Protein AF-A0A916R4P1-F1 (afdb_monomer_lite)

Secondary structure (DSSP, 8-state):
-HHHHHHHHHHHHHHHTS------EEEEEEETTEEEEEEEEE--GGGGGS-HHHHHHHHHHHHHHHHHTT-EEEE-SSSEEEEEEEESSHHHHHHHHHHHH--

pLDDT: mean 85.47, std 11.78, range [49.56, 96.94]

Radius of gyration: 19.0 Å; chains: 1; bounding box: 30×42×57 Å

Foldseek 3Di:
DVVVVVVVVVVVVVVVPPDPDPFDWDWADPDQFKTKTKGKFADDPVCVPDDLVVQQVVVVVLQVLLVVLVWDWDDPDSGIIMIIHMGGHPVSVVVSVCSNPPD

Sequence (103 aa):
MKVLKVILISFLAVLLLNGCVKYEVGINFESQNHGEIVQHIKLADELNNFSGKIVSEWLKSIETRVDKLQGKTQKISAQEILVTVPFNNGAELEEKFNRFFNL

Structure (mmCIF, N/CA/C/O backbone):
data_AF-A0A916R4P1-F1
#
_entry.id   AF-A0A916R4P1-F1
#
loop_
_atom_site.group_PDB
_atom_site.id
_atom_site.type_symbol
_atom_site.label_atom_id
_atom_site.label_alt_id
_atom_site.label_comp_id
_atom_site.label_asym_id
_atom_site.label_entity_id
_atom_site.label_seq_id
_atom_site.pdbx_PDB_ins_code
_atom_site.Cartn_x
_atom_site.Cartn_y
_atom_site.Cartn_z
_atom_site.occupancy
_atom_site.B_iso_or_equiv
_atom_site.auth_seq_id
_atom_site.auth_comp_id
_atom_site.auth_asym_id
_atom_site.auth_atom_id
_atom_site.pdbx_PDB_model_num
ATOM 1 N N . MET A 1 1 ? 6.577 -33.189 36.805 1.00 61.97 1 MET A N 1
ATOM 2 C CA . MET A 1 1 ? 5.738 -31.962 36.752 1.00 61.97 1 MET A CA 1
ATOM 3 C C . MET A 1 1 ? 6.420 -30.755 36.103 1.00 61.97 1 MET A C 1
ATOM 5 O O . MET A 1 1 ? 5.770 -30.113 35.291 1.00 61.97 1 MET A O 1
ATOM 9 N N . LYS A 1 2 ? 7.687 -30.422 36.411 1.00 74.12 2 LYS A N 1
ATOM 10 C CA . LYS A 1 2 ? 8.371 -29.247 35.818 1.00 74.12 2 LYS A CA 1
ATOM 11 C C . LYS A 1 2 ? 8.499 -29.320 34.286 1.00 74.12 2 LYS A C 1
ATOM 13 O O . LYS A 1 2 ? 8.126 -28.374 33.611 1.00 74.12 2 LYS A O 1
ATOM 18 N N . VAL A 1 3 ? 8.924 -30.467 33.751 1.00 83.25 3 VAL A N 1
ATOM 19 C CA . VAL A 1 3 ? 9.105 -30.673 32.298 1.00 83.25 3 VAL A CA 1
ATOM 20 C C . VAL A 1 3 ? 7.782 -30.562 31.529 1.00 83.25 3 VAL A C 1
ATOM 22 O O . VAL A 1 3 ? 7.721 -29.904 30.499 1.00 83.25 3 VAL A O 1
ATOM 25 N N . LEU A 1 4 ? 6.693 -31.107 32.082 1.00 87.31 4 LEU A N 1
ATOM 26 C CA . LEU A 1 4 ? 5.360 -31.025 31.476 1.00 87.31 4 LEU A CA 1
ATOM 27 C C . LEU A 1 4 ? 4.843 -29.578 31.392 1.00 87.31 4 LEU A C 1
ATOM 29 O O . LEU A 1 4 ? 4.255 -29.194 30.388 1.00 87.31 4 LEU A O 1
ATOM 33 N N . LYS A 1 5 ? 5.107 -28.756 32.420 1.00 87.50 5 LYS A N 1
ATOM 34 C CA . LYS A 1 5 ? 4.762 -27.325 32.401 1.00 87.50 5 LYS A CA 1
ATOM 35 C C . LYS A 1 5 ? 5.548 -26.560 31.334 1.00 87.50 5 LYS A C 1
ATOM 37 O O . LYS A 1 5 ? 4.972 -25.707 30.674 1.00 87.50 5 LYS A O 1
ATOM 42 N N . VAL A 1 6 ? 6.829 -26.880 31.144 1.00 89.31 6 VAL A N 1
ATOM 43 C CA . VAL A 1 6 ? 7.666 -26.245 30.110 1.00 89.31 6 VAL A CA 1
ATOM 44 C C . VAL A 1 6 ? 7.171 -26.600 28.708 1.00 89.31 6 VAL A C 1
ATOM 46 O O . VAL A 1 6 ? 7.035 -25.709 27.877 1.00 89.31 6 VAL A O 1
ATOM 49 N N . ILE A 1 7 ? 6.825 -27.868 28.463 1.00 93.12 7 ILE A N 1
ATOM 50 C CA . ILE A 1 7 ? 6.262 -28.305 27.176 1.00 93.12 7 ILE A CA 1
ATOM 51 C C . ILE A 1 7 ? 4.934 -27.591 26.897 1.00 93.12 7 ILE A C 1
ATOM 53 O O . ILE A 1 7 ? 4.732 -27.091 25.795 1.00 93.12 7 ILE A O 1
ATOM 57 N N . LEU A 1 8 ? 4.059 -27.480 27.901 1.00 93.69 8 LEU A N 1
ATOM 58 C CA . LEU A 1 8 ? 2.773 -26.795 27.761 1.00 93.69 8 LEU A CA 1
ATOM 59 C C . LEU A 1 8 ? 2.948 -25.306 27.428 1.00 93.69 8 LEU A C 1
ATOM 61 O O . LEU A 1 8 ? 2.296 -24.804 26.519 1.00 93.69 8 LEU A O 1
ATOM 65 N N . ILE A 1 9 ? 3.848 -24.612 28.131 1.00 92.25 9 ILE A N 1
ATOM 66 C CA . ILE A 1 9 ? 4.140 -23.192 27.884 1.00 92.25 9 ILE A CA 1
ATOM 67 C C . ILE A 1 9 ? 4.747 -23.003 26.489 1.00 92.25 9 ILE A C 1
ATOM 69 O O . ILE A 1 9 ? 4.341 -22.097 25.768 1.00 92.25 9 ILE A O 1
ATOM 73 N N . SER A 1 10 ? 5.672 -23.878 26.083 1.00 90.94 10 SER A N 1
ATOM 74 C CA . SER A 1 10 ? 6.276 -23.834 24.747 1.00 90.94 10 SER A CA 1
ATOM 75 C C . SER A 1 10 ? 5.239 -24.060 23.649 1.00 90.94 10 SER A C 1
ATOM 77 O O . SER A 1 10 ? 5.272 -23.380 22.629 1.00 90.94 10 SER A O 1
ATOM 79 N N . PHE A 1 11 ? 4.306 -24.991 23.851 1.00 89.50 11 PHE A N 1
ATOM 80 C CA . PHE A 1 11 ? 3.238 -25.263 22.894 1.00 89.50 11 PHE A CA 1
ATOM 81 C C . PHE A 1 11 ? 2.272 -24.076 22.778 1.00 89.50 11 PHE A C 1
ATOM 83 O O . PHE A 1 11 ? 1.925 -23.666 21.673 1.00 89.50 11 PHE A O 1
ATOM 90 N N . LEU A 1 12 ? 1.907 -23.462 23.909 1.00 88.62 12 LEU A N 1
ATOM 91 C CA . LEU A 1 12 ? 1.056 -22.271 23.931 1.00 88.62 12 LEU A CA 1
ATOM 92 C C . LEU A 1 12 ? 1.719 -21.076 23.230 1.00 88.62 12 LEU A C 1
ATOM 94 O O . LEU A 1 12 ? 1.056 -20.342 22.502 1.00 88.62 12 LEU A O 1
ATOM 98 N N . ALA A 1 13 ? 3.029 -20.901 23.418 1.00 86.25 13 ALA A N 1
ATOM 99 C CA . ALA A 1 13 ? 3.789 -19.839 22.770 1.00 86.25 13 ALA A CA 1
ATOM 100 C C . ALA A 1 13 ? 3.781 -19.985 21.240 1.00 86.25 13 ALA A C 1
ATOM 102 O O . ALA A 1 13 ? 3.557 -19.004 20.542 1.00 86.25 13 ALA A O 1
ATOM 103 N N . VAL A 1 14 ? 3.944 -21.204 20.709 1.00 83.50 14 VAL A N 1
ATOM 104 C CA . VAL A 1 14 ? 3.896 -21.456 19.256 1.00 83.50 14 VAL A CA 1
ATOM 105 C C . VAL A 1 14 ? 2.510 -21.161 18.673 1.00 83.50 14 VAL A C 1
ATOM 107 O O . VAL A 1 14 ? 2.416 -20.627 17.572 1.00 83.50 14 VAL A O 1
ATOM 110 N N . LEU A 1 15 ? 1.432 -21.442 19.413 1.00 78.88 15 LEU A N 1
ATOM 111 C CA . LEU A 1 15 ? 0.070 -21.126 18.967 1.00 78.88 15 LEU A CA 1
ATOM 112 C C . LEU A 1 15 ? -0.184 -19.613 18.889 1.00 78.88 15 LEU A C 1
ATOM 114 O O . LEU A 1 15 ? -0.813 -19.160 17.936 1.00 78.88 15 LEU A O 1
ATOM 118 N N . LEU A 1 16 ? 0.346 -18.842 19.843 1.00 76.88 16 LEU A N 1
ATOM 119 C CA . LEU A 1 16 ? 0.198 -17.382 19.912 1.00 76.88 16 LEU A CA 1
ATOM 120 C C . LEU A 1 16 ? 1.108 -16.616 18.933 1.00 76.88 16 LEU A C 1
ATOM 122 O O . LEU A 1 16 ? 0.892 -15.429 18.711 1.00 76.88 16 LEU A O 1
ATOM 126 N N . LEU A 1 17 ? 2.113 -17.276 18.347 1.00 69.94 17 LEU A N 1
ATOM 127 C CA . LEU A 1 17 ? 3.025 -16.686 17.358 1.00 69.94 17 LEU A CA 1
ATOM 128 C C . LEU A 1 17 ? 2.494 -16.750 15.916 1.00 69.94 17 LEU A C 1
ATOM 130 O O . LEU A 1 17 ? 3.103 -16.161 15.022 1.00 69.94 17 LEU A O 1
ATOM 134 N N . ASN A 1 18 ? 1.367 -17.425 15.666 1.00 60.62 18 ASN A N 1
ATOM 135 C CA . ASN A 1 18 ? 0.707 -17.356 14.364 1.00 60.62 18 ASN A CA 1
ATOM 136 C C . ASN A 1 18 ? -0.001 -16.001 14.244 1.00 60.62 18 ASN A C 1
ATOM 138 O O . ASN A 1 18 ? -1.097 -15.808 14.763 1.00 60.62 18 ASN A O 1
ATOM 142 N N . GLY A 1 19 ? 0.644 -15.039 13.586 1.00 56.22 19 GLY A N 1
ATOM 143 C CA . GLY A 1 19 ? 0.034 -13.747 13.292 1.00 56.22 19 GLY A CA 1
ATOM 144 C C . GLY A 1 19 ? -1.161 -13.911 12.350 1.00 56.22 19 GLY A C 1
ATOM 145 O O . GLY A 1 19 ? -0.994 -14.304 11.198 1.00 56.22 19 GLY A O 1
ATOM 146 N N . CYS A 1 20 ? -2.364 -13.577 12.819 1.00 59.22 20 CYS A N 1
ATOM 147 C CA . CYS A 1 20 ? -3.590 -13.512 12.017 1.00 59.22 20 CYS A CA 1
ATOM 148 C C . CYS A 1 20 ? -3.604 -12.270 11.108 1.00 59.22 20 CYS A C 1
ATOM 150 O O . CYS A 1 20 ? -4.477 -11.415 11.234 1.00 59.22 20 CYS A O 1
ATOM 152 N N . VAL A 1 21 ? -2.631 -12.126 10.206 1.00 51.62 21 VAL A N 1
ATOM 153 C CA . VAL A 1 21 ? -2.627 -11.027 9.230 1.00 51.62 21 VAL A CA 1
ATOM 154 C C . VAL A 1 21 ? -2.779 -11.611 7.834 1.00 51.62 21 VAL A C 1
ATOM 156 O O . VAL A 1 21 ? -1.832 -12.135 7.251 1.00 51.62 21 VAL A O 1
ATOM 159 N N . LYS A 1 22 ? -4.000 -11.531 7.292 1.00 54.94 22 LYS A N 1
ATOM 160 C CA . LYS A 1 22 ? -4.268 -11.847 5.888 1.00 54.94 22 LYS A CA 1
ATOM 161 C C . LYS A 1 22 ? -3.774 -10.676 5.042 1.00 54.94 22 LYS A C 1
ATOM 163 O O . LYS A 1 22 ? -4.409 -9.627 4.994 1.00 54.94 22 LYS A O 1
ATOM 168 N N . TYR A 1 23 ? -2.609 -10.849 4.436 1.00 56.56 23 TYR A N 1
ATOM 169 C CA . TYR A 1 23 ? -1.935 -9.812 3.671 1.00 56.56 23 TYR A CA 1
ATOM 170 C C . TYR A 1 23 ? -2.021 -10.124 2.176 1.00 56.56 23 TYR A C 1
ATOM 172 O O . TYR A 1 23 ? -1.259 -10.938 1.662 1.00 56.56 23 TYR A O 1
ATOM 180 N N . GLU A 1 24 ? -2.980 -9.511 1.483 1.00 66.75 24 GLU A N 1
ATOM 181 C CA . GLU A 1 24 ? -3.135 -9.649 0.032 1.00 66.75 24 GLU A CA 1
ATOM 182 C C . GLU A 1 24 ? -2.493 -8.440 -0.664 1.00 66.75 24 GLU A C 1
ATOM 184 O O . GLU A 1 24 ? -3.077 -7.360 -0.747 1.00 66.75 24 GLU A O 1
ATOM 189 N N . VAL A 1 25 ? -1.259 -8.619 -1.141 1.00 79.38 25 VAL A N 1
ATOM 190 C CA . VAL A 1 25 ? -0.578 -7.684 -2.049 1.00 79.38 25 VAL A CA 1
ATOM 191 C C . VAL A 1 25 ? -0.365 -8.390 -3.377 1.00 79.38 25 VAL A C 1
ATOM 193 O O . VAL A 1 25 ? 0.192 -9.486 -3.418 1.00 79.38 25 VAL A O 1
ATOM 196 N N . GLY A 1 26 ? -0.821 -7.759 -4.454 1.00 86.94 26 GLY A N 1
ATOM 197 C CA . GLY A 1 26 ? -0.640 -8.229 -5.818 1.00 86.94 26 GLY A CA 1
ATOM 198 C C . GLY A 1 26 ? 0.374 -7.380 -6.574 1.00 86.94 26 GLY A C 1
ATOM 199 O O . GLY A 1 26 ? 0.504 -6.178 -6.339 1.00 86.94 26 GLY A O 1
ATOM 200 N N . ILE A 1 27 ? 1.066 -8.013 -7.516 1.00 88.88 27 ILE A N 1
ATOM 201 C CA . ILE A 1 27 ? 1.830 -7.325 -8.555 1.00 88.88 27 ILE A CA 1
ATOM 202 C C . ILE A 1 27 ? 1.211 -7.741 -9.883 1.00 88.88 27 ILE A C 1
ATOM 204 O O . ILE A 1 27 ? 1.191 -8.928 -10.212 1.00 88.88 27 ILE A O 1
ATOM 208 N N . ASN A 1 28 ? 0.678 -6.774 -10.621 1.00 90.44 28 ASN A N 1
ATOM 209 C CA . ASN A 1 28 ? 0.149 -6.989 -11.957 1.00 90.44 28 ASN A CA 1
ATOM 210 C C . ASN A 1 28 ? 1.213 -6.588 -12.982 1.00 90.44 28 ASN A C 1
ATOM 212 O O . ASN A 1 28 ? 1.707 -5.466 -12.934 1.00 90.44 28 ASN A O 1
ATOM 216 N N . PHE A 1 29 ? 1.570 -7.487 -13.898 1.00 87.25 29 PHE A N 1
ATOM 217 C CA . PHE A 1 29 ? 2.502 -7.192 -14.987 1.00 87.25 29 PHE A CA 1
ATOM 218 C C . PHE A 1 29 ? 1.722 -7.078 -16.292 1.00 87.25 29 PHE A C 1
ATOM 220 O O . PHE A 1 29 ? 1.192 -8.069 -16.789 1.00 87.25 29 PHE A O 1
ATOM 227 N N . GLU A 1 30 ? 1.688 -5.880 -16.868 1.00 86.00 30 GLU A N 1
ATOM 228 C CA . GLU A 1 30 ? 1.140 -5.672 -18.212 1.00 86.00 30 GLU A CA 1
ATOM 229 C C . GLU A 1 30 ? 2.187 -5.990 -19.288 1.00 86.00 30 GLU A C 1
ATOM 231 O O . GLU A 1 30 ? 1.860 -6.443 -20.384 1.00 86.00 30 GLU A O 1
ATOM 236 N N . SER A 1 31 ? 3.471 -5.783 -18.973 1.00 86.88 31 SER A N 1
ATOM 237 C CA . SER A 1 31 ? 4.613 -6.151 -19.814 1.00 86.88 31 SER A CA 1
ATOM 238 C C . SER A 1 31 ? 5.872 -6.400 -18.970 1.00 86.88 31 SER A C 1
ATOM 240 O O . SER A 1 31 ? 5.855 -6.257 -17.750 1.00 86.88 31 SER A O 1
ATOM 242 N N . GLN A 1 32 ? 7.002 -6.736 -19.607 1.00 79.06 32 GLN A N 1
ATOM 243 C CA . GLN A 1 32 ? 8.287 -6.903 -18.904 1.00 79.06 32 GLN A CA 1
ATOM 244 C C . GLN A 1 32 ? 8.768 -5.625 -18.194 1.00 79.06 32 GLN A C 1
ATOM 246 O O . GLN A 1 32 ? 9.472 -5.713 -17.191 1.00 79.06 32 GLN A O 1
ATOM 251 N N . ASN A 1 33 ? 8.376 -4.453 -18.702 1.00 85.94 33 ASN A N 1
ATOM 252 C CA . ASN A 1 33 ? 8.814 -3.144 -18.215 1.00 85.94 33 ASN A CA 1
ATOM 253 C C . ASN A 1 33 ? 7.625 -2.277 -17.783 1.00 85.94 33 ASN A C 1
ATOM 255 O O . ASN A 1 33 ? 7.723 -1.058 -17.777 1.00 85.94 33 ASN A O 1
ATOM 259 N N . HIS A 1 34 ? 6.467 -2.867 -17.495 1.00 91.81 34 HIS A N 1
ATOM 260 C CA . HIS A 1 34 ? 5.335 -2.098 -16.998 1.00 91.81 34 HIS A CA 1
ATOM 261 C C . HIS A 1 34 ? 4.429 -2.971 -16.149 1.00 91.81 34 HIS A C 1
ATOM 263 O O . HIS A 1 34 ? 4.085 -4.093 -16.533 1.00 91.81 34 HIS A O 1
ATOM 269 N N . GLY A 1 35 ? 4.034 -2.440 -15.006 1.00 94.56 35 GLY A N 1
ATOM 270 C CA . GLY A 1 35 ? 3.114 -3.108 -14.116 1.00 94.56 35 GLY A CA 1
ATOM 271 C C . GLY A 1 35 ? 2.695 -2.215 -12.967 1.00 94.56 35 GLY A C 1
ATOM 272 O O . GLY A 1 35 ? 3.082 -1.050 -12.872 1.00 94.56 35 GLY A O 1
ATOM 273 N N . GLU A 1 36 ? 1.900 -2.787 -12.078 1.00 96.44 36 GLU A N 1
ATOM 274 C CA . GLU A 1 36 ? 1.312 -2.085 -10.952 1.00 96.44 36 GLU A CA 1
ATOM 275 C C . GLU A 1 36 ? 1.396 -2.932 -9.683 1.00 96.44 36 GLU A C 1
ATOM 277 O O . GLU A 1 36 ? 1.122 -4.133 -9.689 1.00 96.44 36 GLU A O 1
ATOM 282 N N . ILE A 1 37 ? 1.753 -2.296 -8.571 1.00 93.94 37 ILE A N 1
ATOM 283 C CA . ILE A 1 37 ? 1.537 -2.847 -7.235 1.00 93.94 37 ILE A CA 1
ATOM 284 C C . ILE A 1 37 ? 0.088 -2.536 -6.875 1.00 93.94 37 ILE A C 1
ATOM 286 O O . ILE A 1 37 ? -0.293 -1.366 -6.816 1.00 93.94 37 ILE A O 1
ATOM 290 N N . VAL A 1 38 ? -0.708 -3.572 -6.632 1.00 94.00 38 VAL A N 1
ATOM 291 C CA . VAL A 1 38 ? -2.124 -3.440 -6.287 1.00 94.00 38 VAL A CA 1
ATOM 292 C C . VAL A 1 38 ? -2.340 -3.992 -4.887 1.00 94.00 38 VAL A C 1
ATOM 294 O O . VAL A 1 38 ? -2.013 -5.146 -4.604 1.00 94.00 38 VAL A O 1
ATOM 297 N N . GLN A 1 39 ? -2.905 -3.176 -4.002 1.00 91.00 39 GLN A N 1
ATOM 298 C CA . GLN A 1 39 ? -3.235 -3.597 -2.647 1.00 91.00 39 GLN A CA 1
ATOM 299 C C . GLN A 1 39 ? -4.666 -3.223 -2.295 1.00 91.00 39 GLN A C 1
ATOM 301 O O . GLN A 1 39 ? -5.052 -2.055 -2.324 1.00 91.00 39 GLN A O 1
ATOM 306 N N . HIS A 1 40 ? -5.438 -4.229 -1.897 1.00 92.19 40 HIS A N 1
ATOM 307 C CA . HIS A 1 40 ? -6.745 -4.019 -1.306 1.00 92.19 40 HIS A CA 1
ATOM 308 C C . HIS A 1 40 ? -6.602 -4.000 0.215 1.00 92.19 40 HIS A C 1
ATOM 310 O O . HIS A 1 40 ? -6.239 -5.001 0.831 1.00 92.19 40 HIS A O 1
ATOM 316 N N . ILE A 1 41 ? -6.858 -2.846 0.824 1.00 88.31 41 ILE A N 1
ATOM 317 C CA . ILE A 1 41 ? -6.739 -2.660 2.266 1.00 88.31 41 ILE A CA 1
ATOM 318 C C . ILE A 1 41 ? -8.141 -2.551 2.837 1.00 88.31 41 ILE A C 1
ATOM 320 O O . ILE A 1 41 ? -8.849 -1.580 2.577 1.00 88.31 41 ILE A O 1
ATOM 324 N N . LYS A 1 42 ? -8.509 -3.538 3.648 1.00 87.44 42 LYS A N 1
ATOM 325 C CA . LYS A 1 42 ? -9.768 -3.582 4.382 1.00 87.44 42 LYS A CA 1
ATOM 326 C C . LYS A 1 42 ? -9.480 -3.750 5.864 1.00 87.44 42 LYS A C 1
ATOM 328 O O . LYS A 1 42 ? -8.774 -4.680 6.255 1.00 87.44 42 LYS A O 1
ATOM 333 N N . LEU A 1 43 ? -10.023 -2.860 6.688 1.00 82.44 43 LEU A N 1
ATOM 334 C CA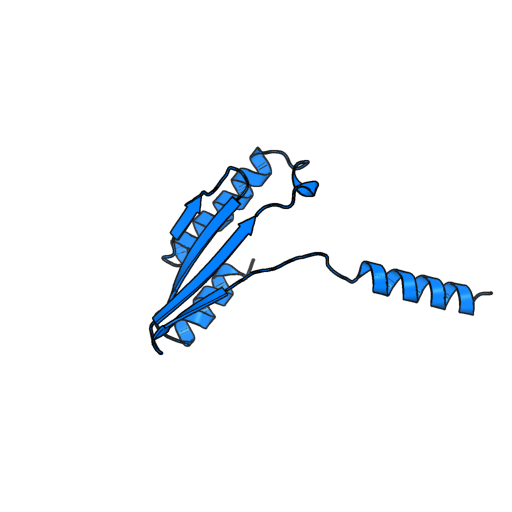 . LEU A 1 43 ? -9.958 -3.025 8.136 1.00 82.44 43 LEU A CA 1
ATOM 335 C C . LEU A 1 43 ? -10.833 -4.214 8.559 1.00 82.44 43 LEU A C 1
ATOM 337 O O . LEU A 1 43 ? -11.980 -4.320 8.131 1.00 82.44 43 LEU A O 1
ATOM 341 N N . ALA A 1 44 ? -10.287 -5.108 9.385 1.00 76.38 44 ALA A N 1
ATOM 342 C CA . ALA A 1 44 ? -11.044 -6.229 9.934 1.00 76.38 44 ALA A CA 1
ATOM 343 C C . ALA A 1 44 ? -12.162 -5.732 10.862 1.00 76.38 44 ALA A C 1
ATOM 345 O O . ALA A 1 44 ? -11.973 -4.759 11.595 1.00 76.38 44 ALA A O 1
ATOM 346 N N . ASP A 1 45 ? -13.291 -6.440 10.892 1.00 69.25 45 ASP A N 1
ATOM 347 C CA . ASP A 1 45 ? -14.458 -6.022 11.676 1.00 69.25 45 ASP A CA 1
ATOM 348 C C . ASP A 1 45 ? -14.180 -5.940 13.187 1.00 69.25 45 ASP A C 1
ATOM 350 O O . ASP A 1 45 ? -14.758 -5.120 13.896 1.00 69.25 45 ASP A O 1
ATOM 354 N N . GLU A 1 46 ? -13.239 -6.739 13.690 1.00 63.41 46 GLU A N 1
ATOM 355 C CA . GLU A 1 46 ? -12.792 -6.724 15.090 1.00 63.41 46 GLU A CA 1
ATOM 356 C C . GLU A 1 46 ? -12.054 -5.420 15.459 1.00 63.41 46 GLU A C 1
ATOM 358 O O . GLU A 1 46 ? -12.038 -5.002 16.621 1.00 63.41 46 GLU A O 1
ATOM 363 N N . LEU A 1 47 ? -11.497 -4.732 14.455 1.00 65.12 47 LEU A N 1
ATOM 364 C CA . LEU A 1 47 ? -10.855 -3.424 14.575 1.00 65.12 47 LEU A CA 1
ATOM 365 C C . LEU A 1 47 ? -11.864 -2.264 14.432 1.00 65.12 47 LEU A C 1
ATOM 367 O O . LEU A 1 47 ? -11.473 -1.103 14.541 1.00 65.12 47 LEU A O 1
ATOM 371 N N . ASN A 1 48 ? -13.169 -2.532 14.285 1.00 62.75 48 ASN A N 1
ATOM 372 C CA . ASN A 1 48 ? -14.215 -1.495 14.332 1.00 62.75 48 ASN A CA 1
ATOM 373 C C . ASN A 1 48 ? -14.323 -0.806 15.707 1.00 62.75 48 ASN A C 1
ATOM 375 O O . ASN A 1 48 ? -14.963 0.236 15.827 1.00 62.75 48 ASN A O 1
ATOM 379 N N . ASN A 1 49 ? -13.677 -1.358 16.740 1.00 66.75 49 ASN A N 1
ATOM 380 C CA . ASN A 1 49 ? -13.561 -0.733 18.059 1.00 66.75 49 ASN A CA 1
ATOM 381 C C . ASN A 1 49 ? -12.617 0.486 18.072 1.00 66.75 49 ASN A C 1
ATOM 383 O O . ASN A 1 49 ? -12.619 1.256 19.035 1.00 66.75 49 ASN A O 1
ATOM 387 N N . PHE A 1 50 ? -11.796 0.677 17.033 1.00 71.69 50 PHE A N 1
ATOM 388 C CA . PHE A 1 50 ? -10.968 1.872 16.903 1.00 71.69 50 PHE A CA 1
ATOM 389 C C . PHE A 1 50 ? -11.834 3.080 16.547 1.00 71.69 50 PHE A C 1
ATOM 391 O O . PHE A 1 50 ? -12.748 2.997 15.728 1.00 71.69 50 PHE A O 1
ATOM 398 N N . SER A 1 51 ? -11.531 4.241 17.139 1.00 74.94 51 SER A N 1
ATOM 399 C CA . SER A 1 51 ? -12.269 5.461 16.800 1.00 74.94 51 SER A CA 1
ATOM 400 C C . SER A 1 51 ? -12.145 5.754 15.299 1.00 74.94 51 SER A C 1
ATOM 402 O O . SER A 1 51 ? -11.050 5.676 14.734 1.00 74.94 51 SER A O 1
ATOM 404 N N . GLY A 1 52 ? -13.248 6.143 14.652 1.00 79.50 52 GLY A N 1
ATOM 405 C CA . GLY A 1 52 ? -13.247 6.453 13.216 1.00 79.50 52 GLY A CA 1
ATOM 406 C C . GLY A 1 52 ? -12.221 7.525 12.827 1.00 79.50 52 GLY A C 1
ATOM 407 O O . GLY A 1 52 ? -11.691 7.501 11.719 1.00 79.50 52 GLY A O 1
ATOM 408 N N . LYS A 1 53 ? -11.865 8.415 13.765 1.00 84.62 53 LYS A N 1
ATOM 409 C CA . LYS A 1 53 ? -10.786 9.393 13.597 1.00 84.62 53 LYS A CA 1
ATOM 410 C C . LYS A 1 53 ? -9.426 8.715 13.394 1.00 84.62 53 LYS A C 1
ATOM 412 O O . LYS A 1 53 ? -8.761 9.016 12.408 1.00 84.62 53 LYS A O 1
ATOM 417 N N . ILE A 1 54 ? -9.053 7.771 14.261 1.00 84.56 54 ILE A N 1
ATOM 418 C CA . ILE A 1 54 ? -7.784 7.026 14.155 1.00 84.56 54 ILE A CA 1
ATOM 419 C C . ILE A 1 54 ? -7.713 6.282 12.820 1.00 84.56 54 ILE A C 1
ATOM 421 O O . ILE A 1 54 ? -6.703 6.355 12.125 1.00 84.56 54 ILE A O 1
ATOM 425 N N . VAL A 1 55 ? -8.807 5.619 12.431 1.00 85.81 55 VAL A N 1
ATOM 426 C CA . VAL A 1 55 ? -8.881 4.911 11.145 1.00 85.81 55 VAL A CA 1
ATOM 427 C C . VAL A 1 55 ? -8.675 5.879 9.982 1.00 85.81 55 VAL A C 1
ATOM 429 O O . VAL A 1 55 ? -7.873 5.612 9.091 1.00 85.81 55 VAL A O 1
ATOM 432 N N . SER A 1 56 ? -9.344 7.034 10.005 1.00 86.62 56 SER A N 1
ATOM 433 C CA . SER A 1 56 ? -9.221 8.030 8.939 1.00 86.62 56 SER A CA 1
ATOM 434 C C . SER A 1 56 ? -7.813 8.622 8.825 1.00 86.62 56 SER A C 1
ATOM 436 O O . SER A 1 56 ? -7.318 8.810 7.715 1.00 86.62 56 SER A O 1
ATOM 438 N N . GLU A 1 57 ? -7.142 8.880 9.950 1.00 89.62 57 GLU A N 1
ATOM 439 C CA . GLU A 1 57 ? -5.774 9.408 9.978 1.00 89.62 57 GLU A CA 1
ATOM 440 C C . GLU A 1 57 ? -4.775 8.375 9.452 1.00 89.62 57 GLU A C 1
ATOM 442 O O . GLU A 1 57 ? -3.894 8.704 8.654 1.00 89.62 57 GLU A O 1
ATOM 447 N N . TRP A 1 58 ? -4.955 7.109 9.830 1.00 89.50 58 TRP A N 1
ATOM 448 C CA . TRP A 1 58 ? -4.144 6.013 9.318 1.00 89.50 58 TRP A CA 1
ATOM 449 C C . TRP A 1 58 ? -4.341 5.805 7.810 1.00 89.50 58 TRP A C 1
ATOM 451 O O . TRP A 1 58 ? -3.349 5.764 7.081 1.00 89.50 58 TRP A O 1
ATOM 461 N N . LEU A 1 59 ? -5.583 5.774 7.311 1.00 90.12 59 LEU A N 1
ATOM 462 C CA . LEU A 1 59 ? -5.859 5.679 5.870 1.00 90.12 59 LEU A CA 1
ATOM 463 C C . LEU A 1 59 ? -5.259 6.864 5.097 1.00 90.12 59 LEU A C 1
ATOM 465 O O . LEU A 1 59 ? -4.636 6.668 4.055 1.00 90.12 59 LEU A O 1
ATOM 469 N N . LYS A 1 60 ? -5.341 8.081 5.644 1.00 91.94 60 LYS A N 1
ATOM 470 C CA . LYS A 1 60 ? -4.722 9.274 5.047 1.00 91.94 60 LYS A CA 1
ATOM 471 C C . LYS A 1 60 ? -3.193 9.185 4.989 1.00 91.94 60 LYS A C 1
ATOM 473 O O . LYS A 1 60 ? -2.573 9.699 4.057 1.00 91.94 60 LYS A O 1
ATOM 478 N N . SER A 1 61 ? -2.562 8.518 5.958 1.00 92.44 61 SER A N 1
ATOM 479 C CA . SER A 1 61 ? -1.116 8.253 5.923 1.00 92.44 61 SER A CA 1
ATOM 480 C C . SER A 1 61 ? -0.722 7.299 4.788 1.00 92.44 61 SER A C 1
ATOM 482 O O . SER A 1 61 ? 0.386 7.396 4.258 1.00 92.44 61 SER A O 1
ATOM 484 N N . ILE A 1 62 ? -1.613 6.375 4.411 1.00 92.50 62 ILE A N 1
ATOM 485 C CA . ILE A 1 62 ? -1.414 5.475 3.270 1.00 92.50 62 ILE A CA 1
ATOM 486 C C . ILE A 1 62 ? -1.544 6.283 1.983 1.00 92.50 62 ILE A C 1
ATOM 488 O O . ILE A 1 62 ? -0.605 6.297 1.197 1.00 92.50 62 ILE A O 1
ATOM 492 N N . GLU A 1 63 ? -2.635 7.034 1.824 1.00 93.50 63 GLU A N 1
ATOM 493 C CA . GLU A 1 63 ? -2.872 7.904 0.662 1.00 93.50 63 GLU A CA 1
ATOM 494 C C . GLU A 1 63 ? -1.686 8.851 0.411 1.00 93.50 63 GLU A C 1
ATOM 496 O O . GLU A 1 63 ? -1.120 8.874 -0.677 1.00 93.50 63 GLU A O 1
ATOM 501 N N . THR A 1 64 ? -1.188 9.511 1.463 1.00 94.44 64 THR A N 1
ATOM 502 C CA . THR A 1 64 ? -0.022 10.408 1.367 1.00 94.44 64 THR A CA 1
ATOM 503 C C . THR A 1 64 ? 1.247 9.691 0.884 1.00 94.44 64 THR A C 1
ATOM 505 O O . THR A 1 64 ? 2.081 10.288 0.201 1.00 94.44 64 THR A O 1
ATOM 508 N N . ARG A 1 65 ? 1.452 8.422 1.265 1.00 93.81 65 ARG A N 1
ATOM 509 C CA . ARG A 1 65 ? 2.594 7.622 0.789 1.00 93.81 65 ARG A CA 1
ATOM 510 C C . ARG A 1 65 ? 2.405 7.208 -0.664 1.00 93.81 65 ARG A C 1
ATOM 512 O O . ARG A 1 65 ? 3.353 7.296 -1.435 1.00 93.81 65 ARG A O 1
ATOM 519 N N . VAL A 1 66 ? 1.195 6.807 -1.034 1.00 95.44 66 VAL A N 1
ATOM 520 C CA . VAL A 1 66 ? 0.843 6.411 -2.401 1.00 95.44 66 VAL A CA 1
ATOM 521 C C . VAL A 1 66 ? 1.052 7.569 -3.375 1.00 95.44 66 VAL A C 1
ATOM 523 O O . VAL A 1 66 ? 1.695 7.378 -4.406 1.00 95.44 66 VAL A O 1
ATOM 526 N N . ASP A 1 67 ? 0.637 8.782 -3.010 1.00 94.94 67 ASP A N 1
ATOM 527 C CA . ASP A 1 67 ? 0.837 9.980 -3.833 1.00 94.94 67 ASP A CA 1
ATOM 528 C C . ASP A 1 67 ? 2.325 10.267 -4.084 1.00 94.94 67 ASP A C 1
ATOM 530 O O . ASP A 1 67 ? 2.734 10.571 -5.206 1.00 94.94 67 ASP A O 1
ATOM 534 N N . LYS A 1 68 ? 3.176 10.096 -3.061 1.00 95.50 68 LYS A N 1
ATOM 535 C CA . LYS A 1 68 ? 4.640 10.242 -3.197 1.00 95.50 68 LYS A CA 1
ATOM 536 C C . LYS A 1 68 ? 5.256 9.212 -4.142 1.00 95.50 68 LYS A C 1
ATOM 538 O O . LYS A 1 68 ? 6.320 9.462 -4.702 1.00 95.50 68 LYS A O 1
ATOM 543 N N . LEU A 1 69 ? 4.603 8.066 -4.314 1.00 95.50 69 LEU A N 1
ATOM 544 C CA . LEU A 1 69 ? 5.016 7.005 -5.233 1.00 95.50 69 LEU A CA 1
ATOM 545 C C . LEU A 1 69 ? 4.375 7.138 -6.617 1.00 95.50 69 LEU A C 1
ATOM 547 O O . LEU A 1 69 ? 4.554 6.252 -7.456 1.00 95.50 69 LEU A O 1
ATOM 551 N N . GLN A 1 70 ? 3.676 8.252 -6.871 1.00 96.25 70 GLN A N 1
ATOM 552 C CA . GLN A 1 70 ? 2.920 8.504 -8.101 1.00 96.25 70 GLN A CA 1
ATOM 553 C C . GLN A 1 70 ? 1.822 7.452 -8.334 1.00 96.25 70 GLN A C 1
ATOM 555 O O . GLN A 1 70 ? 1.453 7.160 -9.470 1.00 96.25 70 GLN A O 1
ATOM 560 N N . GLY A 1 71 ? 1.334 6.848 -7.250 1.00 95.62 71 GLY A N 1
ATOM 561 C CA . GLY A 1 71 ? 0.211 5.929 -7.271 1.00 95.62 71 GLY A CA 1
ATOM 562 C C . GLY A 1 71 ? -1.123 6.649 -7.127 1.00 95.62 71 GLY A C 1
ATOM 563 O O . GLY A 1 71 ? -1.212 7.876 -7.147 1.00 95.62 71 GLY A O 1
ATOM 564 N N . LYS A 1 72 ? -2.181 5.858 -6.978 1.00 96.75 72 LYS A N 1
ATOM 565 C CA . LYS A 1 72 ? -3.546 6.323 -6.755 1.00 96.75 72 LYS A CA 1
ATOM 566 C C . LYS A 1 72 ? -4.198 5.494 -5.662 1.00 96.75 72 LYS A C 1
ATOM 568 O O . LYS A 1 72 ? -3.974 4.288 -5.565 1.00 96.75 72 LYS A O 1
ATOM 573 N N . THR A 1 73 ? -5.039 6.153 -4.876 1.00 95.75 73 THR A N 1
ATOM 574 C CA . THR A 1 73 ? -5.895 5.501 -3.886 1.00 95.75 73 THR A CA 1
ATOM 575 C C . THR A 1 73 ? -7.351 5.699 -4.284 1.00 95.75 73 THR A C 1
ATOM 577 O O . THR A 1 73 ? -7.796 6.824 -4.502 1.00 95.75 73 THR A O 1
ATOM 580 N N . GLN A 1 74 ? -8.112 4.614 -4.368 1.00 95.81 74 GLN A N 1
ATOM 581 C CA . GLN A 1 74 ? -9.554 4.630 -4.564 1.00 95.81 74 GLN A CA 1
ATOM 582 C C . GLN A 1 74 ? -10.241 4.244 -3.257 1.00 95.81 74 GLN A C 1
ATOM 584 O O . GLN A 1 74 ? -10.021 3.165 -2.711 1.00 95.81 74 GLN A O 1
ATOM 589 N N . LYS A 1 75 ? -11.112 5.119 -2.756 1.00 92.94 75 LYS A N 1
ATOM 590 C CA . LYS A 1 75 ? -11.901 4.845 -1.556 1.00 92.94 75 LYS A CA 1
ATOM 591 C C . LYS A 1 75 ? -13.094 3.951 -1.895 1.00 92.94 75 LYS A C 1
ATOM 593 O O . LYS A 1 75 ? -13.942 4.349 -2.688 1.00 92.94 75 LYS A O 1
ATOM 598 N N . ILE A 1 76 ? -13.163 2.771 -1.282 1.00 92.69 76 ILE A N 1
ATOM 599 C CA . ILE A 1 76 ? -14.278 1.824 -1.434 1.00 92.69 76 ILE A CA 1
ATOM 600 C C . ILE A 1 76 ? -15.316 2.053 -0.328 1.00 92.69 76 ILE A C 1
ATOM 602 O O . ILE A 1 76 ? -16.513 2.108 -0.594 1.00 92.69 76 ILE A O 1
ATOM 606 N N . SER A 1 77 ? -14.863 2.262 0.912 1.00 89.75 77 SER A N 1
ATOM 607 C CA . SER A 1 77 ? -15.713 2.604 2.058 1.00 89.75 77 SER A CA 1
ATOM 608 C C . SER A 1 77 ? -14.955 3.472 3.075 1.00 89.75 77 SER A C 1
ATOM 610 O O . SER A 1 77 ? -13.868 3.979 2.794 1.00 89.75 77 SER A O 1
ATOM 612 N N . ALA A 1 78 ? -15.516 3.706 4.266 1.00 85.12 78 ALA A N 1
ATOM 613 C CA . ALA A 1 78 ? -14.805 4.432 5.323 1.00 85.12 78 ALA A CA 1
ATOM 614 C C . ALA A 1 78 ? -13.633 3.629 5.930 1.00 85.12 78 ALA A C 1
ATOM 616 O O . ALA A 1 78 ? -12.775 4.225 6.578 1.00 85.12 78 ALA A O 1
ATOM 617 N N . GLN A 1 79 ? -13.578 2.316 5.691 1.00 85.12 79 GLN A N 1
ATOM 618 C CA . GLN A 1 79 ? -12.586 1.384 6.238 1.00 85.12 79 GLN A CA 1
ATOM 619 C C . GLN A 1 79 ? -11.898 0.545 5.147 1.00 85.12 79 GLN A C 1
ATOM 621 O O . GLN A 1 79 ? -11.178 -0.404 5.458 1.00 85.12 79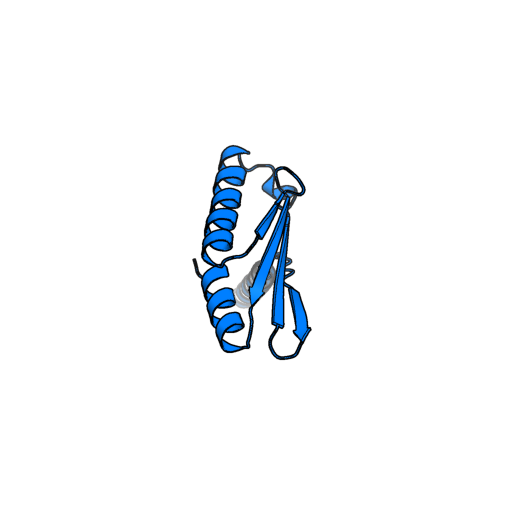 GLN A O 1
ATOM 626 N N . 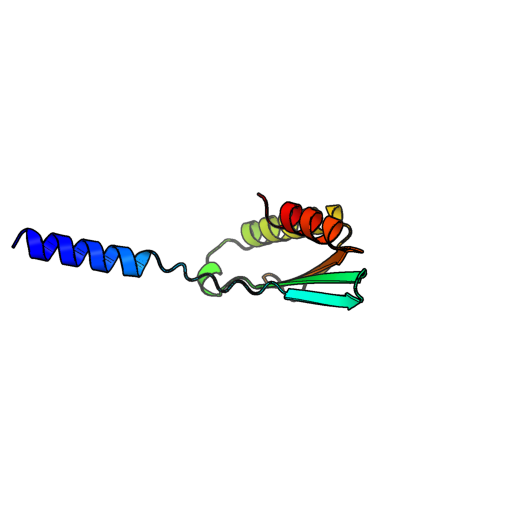GLU A 1 80 ? -12.134 0.867 3.875 1.00 88.81 80 GLU A N 1
ATOM 627 C CA . GLU A 1 80 ? -11.692 0.060 2.739 1.00 88.81 80 GLU A CA 1
ATOM 628 C C . GLU A 1 80 ? -11.198 0.962 1.607 1.00 88.81 80 GLU A C 1
ATOM 630 O O . GLU A 1 80 ? -11.907 1.876 1.166 1.00 88.81 80 GLU A O 1
ATOM 635 N N . ILE A 1 81 ? -9.972 0.713 1.151 1.00 92.69 81 ILE A N 1
ATOM 636 C CA . ILE A 1 81 ? -9.330 1.432 0.050 1.00 92.69 81 ILE A CA 1
ATOM 637 C C . ILE A 1 81 ? -8.628 0.450 -0.889 1.00 92.69 81 ILE A C 1
ATOM 639 O O . ILE A 1 81 ? -8.090 -0.571 -0.461 1.00 92.69 81 ILE A O 1
ATOM 643 N N . LEU A 1 82 ? -8.601 0.791 -2.171 1.00 94.31 82 LEU A N 1
ATOM 644 C CA . LEU A 1 82 ? -7.787 0.136 -3.185 1.00 94.31 82 LEU A CA 1
ATOM 645 C C . LEU A 1 82 ? -6.613 1.050 -3.536 1.00 94.31 82 LEU A C 1
ATOM 647 O O . LEU A 1 82 ? -6.809 2.216 -3.869 1.00 94.31 82 LEU A O 1
ATOM 651 N N . VAL A 1 83 ? -5.400 0.521 -3.451 1.00 95.44 83 VAL A N 1
ATOM 652 C CA . VAL A 1 83 ? -4.159 1.222 -3.776 1.00 95.44 83 VAL A CA 1
ATOM 653 C C . VAL A 1 83 ? -3.574 0.636 -5.051 1.00 95.44 83 VAL A C 1
ATOM 655 O O . VAL A 1 83 ? -3.447 -0.582 -5.161 1.00 95.44 83 VAL A O 1
ATOM 658 N N . THR A 1 84 ? -3.158 1.513 -5.961 1.00 96.56 84 THR A N 1
ATOM 659 C CA . THR A 1 84 ? -2.463 1.155 -7.200 1.00 96.56 84 THR A CA 1
ATOM 660 C C . THR A 1 84 ? -1.213 2.014 -7.349 1.00 96.56 84 THR A C 1
ATOM 662 O O . THR A 1 84 ? -1.303 3.240 -7.333 1.00 96.56 84 THR A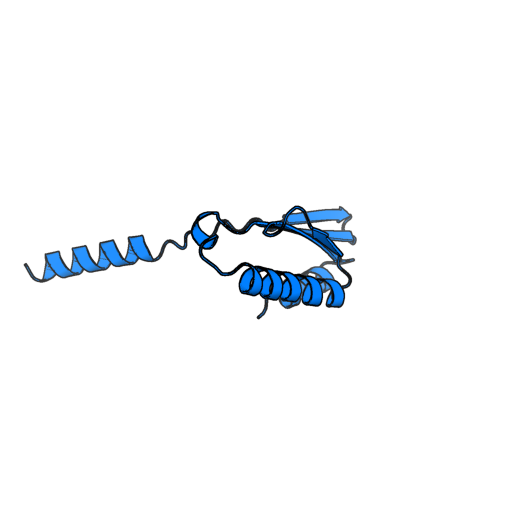 O 1
ATOM 665 N N . VAL A 1 85 ? -0.043 1.398 -7.514 1.00 96.62 85 VAL A N 1
ATOM 666 C CA . VAL A 1 85 ? 1.235 2.103 -7.709 1.00 96.62 85 VAL A CA 1
ATOM 667 C C . VAL A 1 85 ? 1.921 1.576 -8.973 1.00 96.62 85 VAL A C 1
ATOM 669 O O . VAL A 1 85 ? 2.371 0.429 -8.964 1.00 96.62 85 VAL A O 1
ATOM 672 N N . PRO A 1 86 ? 2.037 2.375 -10.049 1.00 96.94 86 PRO A N 1
ATOM 673 C CA . PRO A 1 86 ? 2.662 1.921 -11.288 1.00 96.94 86 PRO A CA 1
ATOM 674 C C . PRO A 1 86 ? 4.190 1.860 -11.163 1.00 96.94 86 PRO A C 1
ATOM 676 O O . PRO A 1 86 ? 4.795 2.639 -10.420 1.00 96.94 86 PRO A O 1
ATOM 679 N N . PHE A 1 87 ? 4.827 0.982 -11.932 1.00 95.75 87 PHE A N 1
ATOM 680 C CA . PHE A 1 87 ? 6.280 0.895 -12.095 1.00 95.75 87 PHE A CA 1
ATOM 681 C C . PHE A 1 87 ? 6.647 0.541 -13.541 1.00 95.75 87 PHE A C 1
ATOM 683 O O . PHE A 1 87 ? 5.873 -0.097 -14.253 1.00 95.75 87 PHE A O 1
ATOM 690 N N . ASN A 1 88 ? 7.849 0.927 -13.973 1.00 95.69 88 ASN A N 1
ATOM 691 C CA . ASN A 1 88 ? 8.298 0.785 -15.361 1.00 95.69 88 ASN A CA 1
ATOM 692 C C . ASN A 1 88 ? 9.496 -0.163 -15.537 1.00 95.69 88 ASN A C 1
ATOM 694 O O . ASN A 1 88 ? 10.071 -0.257 -16.619 1.00 95.69 88 ASN A O 1
ATOM 698 N N . ASN A 1 89 ? 9.954 -0.815 -14.470 1.00 93.69 89 ASN A N 1
ATOM 699 C CA . ASN A 1 89 ? 10.992 -1.850 -14.495 1.00 93.69 89 ASN A CA 1
ATOM 700 C C . ASN A 1 89 ? 11.136 -2.488 -13.103 1.00 93.69 89 ASN A C 1
ATOM 702 O O . ASN A 1 89 ? 10.537 -2.028 -12.130 1.00 93.69 89 ASN A O 1
ATOM 706 N N . GLY A 1 90 ? 11.968 -3.528 -13.004 1.00 90.75 90 GLY A N 1
ATOM 707 C CA . GLY A 1 90 ? 12.229 -4.228 -11.743 1.00 90.75 90 GLY A CA 1
ATOM 708 C C . GLY A 1 90 ? 12.888 -3.369 -10.656 1.00 90.75 90 GLY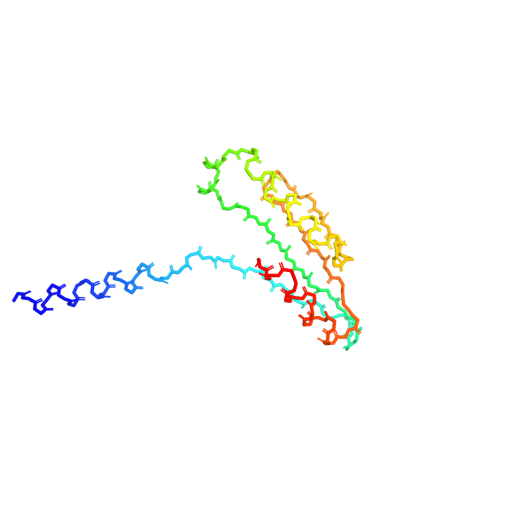 A C 1
ATOM 709 O O . GLY A 1 90 ? 12.566 -3.545 -9.487 1.00 90.75 90 GLY A O 1
ATOM 710 N N . ALA A 1 91 ? 13.756 -2.417 -11.016 1.00 94.38 91 ALA A N 1
ATOM 711 C CA . ALA A 1 91 ? 14.408 -1.549 -10.032 1.00 94.38 91 ALA A CA 1
ATOM 712 C C . ALA A 1 91 ? 13.418 -0.541 -9.424 1.00 94.38 91 ALA A C 1
ATOM 714 O O . ALA A 1 91 ? 13.396 -0.339 -8.214 1.00 94.38 91 ALA A O 1
ATOM 715 N N . GLU A 1 92 ? 12.548 0.045 -10.252 1.00 95.31 92 GLU A N 1
ATOM 716 C CA . GLU A 1 92 ? 11.473 0.927 -9.790 1.00 95.31 92 GLU A CA 1
ATOM 717 C C . GLU A 1 92 ? 10.437 0.154 -8.963 1.00 95.31 92 GLU A C 1
ATOM 719 O O . GLU A 1 92 ? 9.965 0.666 -7.949 1.00 95.31 92 GLU A O 1
ATOM 724 N N . LEU A 1 93 ? 10.114 -1.086 -9.351 1.00 93.81 93 LEU A N 1
ATOM 725 C CA . LEU A 1 93 ? 9.273 -1.975 -8.548 1.00 93.81 93 LEU A CA 1
ATOM 726 C C . LEU A 1 93 ? 9.867 -2.167 -7.151 1.00 93.81 93 LEU A C 1
ATOM 728 O O . LEU A 1 93 ? 9.173 -1.933 -6.167 1.00 93.81 93 LEU A O 1
ATOM 732 N N . GLU A 1 94 ? 11.139 -2.558 -7.057 1.00 93.75 94 GLU A N 1
ATOM 733 C CA . GLU A 1 94 ? 11.819 -2.757 -5.776 1.00 93.75 94 GLU A CA 1
ATOM 734 C C . GLU A 1 94 ? 11.826 -1.472 -4.933 1.00 93.75 94 GLU A C 1
ATOM 736 O O . GLU A 1 94 ? 11.444 -1.495 -3.761 1.00 93.75 94 GLU A O 1
ATOM 741 N N . GLU A 1 95 ? 12.198 -0.333 -5.524 1.00 95.44 95 GLU A N 1
ATOM 742 C CA . GLU A 1 95 ? 12.222 0.961 -4.836 1.00 95.44 95 GLU A CA 1
ATOM 743 C C . GLU A 1 95 ? 10.838 1.334 -4.289 1.00 95.44 95 GLU A C 1
ATOM 745 O O . GLU A 1 95 ? 10.701 1.684 -3.111 1.00 95.44 95 GLU A O 1
ATOM 750 N N . LYS A 1 96 ? 9.801 1.265 -5.133 1.00 94.88 96 LYS A N 1
ATOM 751 C CA . LYS A 1 96 ? 8.440 1.660 -4.756 1.00 94.88 96 LYS A CA 1
ATOM 752 C C . LYS A 1 96 ? 7.821 0.687 -3.766 1.00 94.88 96 LYS A C 1
ATOM 754 O O . LYS A 1 96 ? 7.185 1.140 -2.819 1.00 94.88 96 LYS A O 1
ATOM 759 N N . PHE A 1 97 ? 8.052 -0.613 -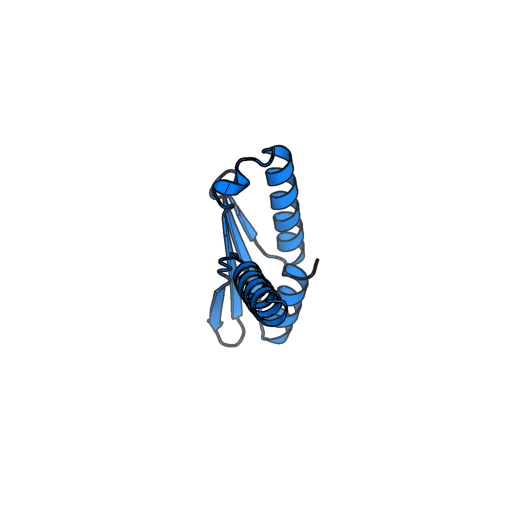3.929 1.00 92.62 97 PHE A N 1
ATOM 760 C CA . PHE A 1 97 ? 7.623 -1.632 -2.974 1.00 92.62 97 PHE A CA 1
ATOM 761 C C . PHE A 1 97 ? 8.231 -1.360 -1.595 1.00 92.62 97 PHE A C 1
ATOM 763 O O . PHE A 1 97 ? 7.511 -1.242 -0.603 1.00 92.62 97 PHE A O 1
ATOM 770 N N . ASN A 1 98 ? 9.547 -1.149 -1.540 1.00 92.56 98 ASN A N 1
ATOM 771 C CA . ASN A 1 98 ? 10.245 -0.868 -0.292 1.00 92.56 98 ASN A CA 1
ATOM 772 C C . ASN A 1 98 ? 9.779 0.441 0.348 1.00 92.56 98 ASN A C 1
ATOM 774 O O . ASN A 1 98 ? 9.591 0.490 1.557 1.00 92.56 98 ASN A O 1
ATOM 778 N N . ARG A 1 99 ? 9.553 1.508 -0.423 1.00 92.56 99 ARG A N 1
ATOM 779 C CA . ARG A 1 99 ? 9.050 2.778 0.128 1.00 92.56 99 ARG A CA 1
ATOM 780 C C . ARG A 1 99 ? 7.592 2.725 0.570 1.00 92.56 99 ARG A C 1
ATOM 782 O O . ARG A 1 99 ? 7.208 3.470 1.466 1.00 92.56 99 ARG A O 1
ATOM 789 N N . PHE A 1 100 ? 6.775 1.895 -0.067 1.00 90.25 100 PHE A N 1
ATOM 790 C CA . PHE A 1 100 ? 5.376 1.743 0.306 1.00 90.25 100 PHE A CA 1
ATOM 791 C C . PHE A 1 100 ? 5.233 1.003 1.644 1.00 90.25 100 PHE A C 1
ATOM 793 O O . PHE A 1 100 ? 4.422 1.403 2.486 1.00 90.25 100 PHE A O 1
ATOM 800 N N . PHE A 1 101 ? 6.064 -0.024 1.861 1.00 84.38 101 PHE A N 1
ATOM 801 C CA . PHE A 1 101 ? 5.980 -0.907 3.026 1.00 84.38 101 PHE A CA 1
ATOM 802 C C . PHE A 1 101 ? 6.959 -0.606 4.162 1.00 84.38 101 PHE A C 1
ATOM 804 O O . PHE A 1 101 ? 6.705 -1.047 5.282 1.00 84.38 101 PHE A O 1
ATOM 811 N N . ASN A 1 102 ? 8.029 0.159 3.934 1.00 74.38 102 ASN A N 1
ATOM 812 C CA . ASN A 1 102 ? 8.864 0.632 5.036 1.00 74.38 102 ASN A CA 1
ATOM 813 C C . ASN A 1 102 ? 8.172 1.783 5.779 1.00 74.38 102 ASN A C 1
ATOM 815 O O . ASN A 1 102 ? 7.776 2.785 5.178 1.00 74.38 102 ASN A O 1
ATOM 819 N N . LEU A 1 103 ? 8.023 1.585 7.091 1.00 49.56 103 LEU A N 1
ATOM 820 C CA . LEU A 1 103 ? 7.553 2.556 8.081 1.00 49.56 103 LEU A CA 1
ATOM 821 C C . LEU A 1 103 ? 8.705 3.440 8.564 1.00 49.56 103 LEU A C 1
ATOM 823 O O . LEU A 1 103 ? 9.787 2.880 8.849 1.00 49.56 103 LEU A O 1
#